Protein AF-A0A3C1FBE3-F1 (afdb_monomer_lite)

pLDDT: mean 75.9, std 13.28, range [40.78, 94.19]

Radius of gyration: 15.49 Å; chains: 1; bounding box: 36×25×43 Å

Sequence (100 aa):
LWLLALGDATAPREHACHVRTRLSRLVGDSESELAALLDLDTLRADSDRRTALASFLDTHLVPVLDASVSIDVLRTTVGRRLIEASLVSGPARAFLGSST

Secondary structure (DSSP, 8-state):
----STTS-SS--GGG-SEEE-HHHHHGGGHHHHHHHH-TTS---HHHHHHHHHHHHHHHTHHHHHHHS-HHHHTSHHHHHHHHTEEE-HHHHHHHT---

Foldseek 3Di:
DAPDDPDDDPDDDPVPGQKAADPCLQLDVCNVVVVVLPDPPDPDDPVVSVVSVVVSCVVGPVLQVVCPPDLVSLQDPSNVSRRVRIDGDDVVCVSNVDDD

Structure (mmCIF, N/CA/C/O backbone):
data_AF-A0A3C1FBE3-F1
#
_entry.id   AF-A0A3C1FBE3-F1
#
loop_
_atom_site.group_PDB
_atom_site.id
_atom_site.type_symbol
_atom_site.label_atom_id
_atom_site.label_alt_id
_atom_site.label_comp_id
_atom_site.label_asym_id
_atom_site.label_entity_id
_atom_site.label_seq_id
_atom_site.pdbx_PDB_ins_code
_atom_site.Cartn_x
_atom_site.Cartn_y
_atom_site.Cartn_z
_atom_site.occupancy
_atom_site.B_iso_or_equiv
_atom_site.auth_seq_id
_atom_site.auth_comp_id
_atom_site.auth_asym_id
_atom_site.auth_atom_id
_atom_site.pdbx_PDB_model_num
ATOM 1 N N . LEU A 1 1 ? -0.158 -4.651 6.128 1.00 41.94 1 LEU A N 1
ATOM 2 C CA . LEU A 1 1 ? -0.202 -3.572 7.130 1.00 41.94 1 LEU A CA 1
ATOM 3 C C . LEU A 1 1 ? -0.377 -4.211 8.496 1.00 41.94 1 LEU A C 1
ATOM 5 O O . LEU A 1 1 ? -1.281 -5.020 8.618 1.00 41.94 1 LEU A O 1
ATOM 9 N N . TRP A 1 2 ? 0.476 -3.952 9.479 1.00 40.94 2 TRP A N 1
ATOM 10 C CA . TRP A 1 2 ? 0.464 -4.707 10.734 1.00 40.94 2 TRP A CA 1
ATOM 11 C C . TRP A 1 2 ? 0.013 -3.818 11.891 1.00 40.94 2 TRP A C 1
ATOM 13 O O . TRP A 1 2 ? 0.727 -2.900 12.265 1.00 40.94 2 TRP A O 1
ATOM 23 N N . LEU A 1 3 ? -1.143 -4.114 12.485 1.00 42.94 3 LEU A N 1
ATOM 24 C CA . LEU A 1 3 ? -1.472 -3.649 13.833 1.00 42.94 3 LEU A CA 1
ATOM 25 C C . LEU A 1 3 ? -1.047 -4.754 14.802 1.00 42.94 3 LEU A C 1
ATOM 27 O O . LEU A 1 3 ? -1.852 -5.600 15.189 1.00 42.94 3 LEU A O 1
ATOM 31 N N . LEU A 1 4 ? 0.249 -4.826 15.090 1.00 42.09 4 LEU A N 1
ATOM 32 C CA . LEU A 1 4 ? 0.752 -5.632 16.201 1.00 42.09 4 LEU A CA 1
ATOM 33 C C . LEU A 1 4 ? 0.585 -4.824 17.488 1.00 42.09 4 LEU A C 1
ATOM 35 O O . LEU A 1 4 ? 0.676 -3.595 17.468 1.00 42.09 4 LEU A O 1
ATOM 39 N N . ALA A 1 5 ? 0.406 -5.513 18.615 1.00 42.00 5 ALA A N 1
ATOM 40 C CA . ALA A 1 5 ? 0.811 -4.934 19.886 1.00 42.00 5 ALA A CA 1
ATOM 41 C C . ALA A 1 5 ? 2.287 -4.522 19.747 1.00 42.00 5 ALA A C 1
ATOM 43 O O . ALA A 1 5 ? 3.101 -5.310 19.266 1.00 42.00 5 ALA A O 1
ATOM 44 N N . LEU A 1 6 ? 2.584 -3.259 20.056 1.00 40.78 6 LEU A N 1
ATOM 45 C CA . LEU A 1 6 ? 3.908 -2.647 19.950 1.00 40.78 6 LEU A CA 1
ATOM 46 C C . LEU A 1 6 ? 5.046 -3.626 20.312 1.00 40.78 6 LEU A C 1
ATOM 48 O O . LEU A 1 6 ? 5.154 -4.023 21.465 1.00 40.78 6 LEU A O 1
ATOM 52 N N . GLY A 1 7 ? 5.929 -3.936 19.353 1.00 45.75 7 GLY A N 1
ATOM 53 C CA . GLY A 1 7 ? 7.342 -4.217 19.652 1.00 45.75 7 GLY A CA 1
ATOM 54 C C . GLY A 1 7 ? 7.918 -5.611 19.377 1.00 45.75 7 GLY A C 1
ATOM 55 O O . GLY A 1 7 ? 9.118 -5.687 19.137 1.00 45.75 7 GLY A O 1
ATOM 56 N N . ASP A 1 8 ? 7.142 -6.697 19.346 1.00 52.53 8 ASP A N 1
ATOM 57 C CA . ASP A 1 8 ? 7.771 -8.029 19.503 1.00 52.53 8 ASP A CA 1
ATOM 58 C C . ASP A 1 8 ? 8.261 -8.717 18.213 1.00 52.53 8 ASP A C 1
ATOM 60 O O . ASP A 1 8 ? 9.035 -9.673 18.281 1.00 52.53 8 ASP A O 1
ATOM 64 N N . ALA A 1 9 ? 7.862 -8.260 17.020 1.00 58.06 9 ALA A N 1
ATOM 65 C CA . ALA A 1 9 ? 8.295 -8.892 15.770 1.00 58.06 9 ALA A CA 1
ATOM 66 C C . ALA A 1 9 ? 8.428 -7.897 14.609 1.00 58.06 9 ALA A C 1
ATOM 68 O O . ALA A 1 9 ? 7.451 -7.295 14.169 1.00 58.06 9 ALA A O 1
ATOM 69 N N . THR A 1 10 ? 9.642 -7.776 14.067 1.00 58.09 10 THR A N 1
ATOM 70 C CA . THR A 1 10 ? 9.963 -6.926 12.905 1.00 58.09 10 THR A CA 1
ATOM 71 C C . THR A 1 10 ? 9.480 -7.517 11.577 1.00 58.09 10 THR A C 1
ATOM 73 O O . THR A 1 10 ? 9.163 -6.777 10.651 1.00 58.09 10 THR A O 1
ATOM 76 N N . ALA A 1 11 ? 9.389 -8.847 11.486 1.00 62.69 11 ALA A N 1
ATOM 77 C CA . ALA A 1 11 ? 8.884 -9.582 10.326 1.00 62.69 11 ALA A CA 1
ATOM 78 C C . ALA A 1 11 ? 8.083 -10.812 10.792 1.00 62.69 11 ALA A C 1
ATOM 80 O O . ALA A 1 11 ? 8.598 -11.934 10.800 1.00 62.69 11 ALA A O 1
ATOM 81 N N . PRO A 1 12 ? 6.840 -10.628 11.261 1.00 63.97 12 PRO A N 1
ATOM 82 C CA . PRO A 1 12 ? 6.076 -11.731 11.820 1.00 63.97 12 PRO A CA 1
ATOM 83 C C . PRO A 1 12 ? 5.623 -12.697 10.717 1.00 63.97 12 PRO A C 1
ATOM 85 O O . PRO A 1 12 ? 5.521 -12.346 9.540 1.00 63.97 12 PRO A O 1
ATOM 88 N N . ARG A 1 13 ? 5.336 -13.947 11.092 1.00 69.62 13 ARG A N 1
ATOM 89 C CA . ARG A 1 13 ? 4.804 -14.949 10.154 1.00 69.62 13 ARG A CA 1
ATOM 90 C C . ARG A 1 13 ? 3.402 -14.544 9.693 1.00 69.62 13 ARG A C 1
ATOM 92 O O . ARG A 1 13 ? 2.624 -14.039 10.494 1.00 69.62 13 ARG A O 1
ATOM 99 N N . GLU A 1 14 ? 3.035 -14.834 8.443 1.00 65.62 14 GLU A N 1
ATOM 100 C CA . GLU A 1 14 ? 1.759 -14.364 7.868 1.00 65.62 14 GLU A CA 1
ATOM 101 C C . GLU A 1 14 ? 0.502 -14.758 8.664 1.00 65.62 14 GLU A C 1
ATOM 103 O O . GLU A 1 14 ? -0.469 -14.007 8.710 1.00 65.62 14 GLU A O 1
ATOM 108 N N . HIS A 1 15 ? 0.494 -15.931 9.305 1.00 70.50 15 HIS A N 1
ATOM 109 C CA . HIS A 1 15 ? -0.639 -16.382 10.125 1.00 70.50 15 HIS A CA 1
ATOM 110 C C . HIS A 1 15 ? -0.792 -15.598 11.437 1.00 70.50 15 HIS A C 1
ATOM 112 O O . HIS A 1 15 ? -1.836 -15.682 12.074 1.00 70.50 15 HIS A O 1
ATOM 118 N N . ALA A 1 16 ? 0.233 -14.842 11.833 1.00 68.12 16 ALA A N 1
ATOM 119 C CA . ALA A 1 16 ? 0.194 -13.926 12.963 1.00 68.12 16 ALA A CA 1
ATOM 120 C C . ALA A 1 16 ? -0.256 -12.507 12.551 1.00 68.12 16 ALA A C 1
ATOM 122 O O . ALA A 1 16 ? -0.403 -11.642 13.411 1.00 68.1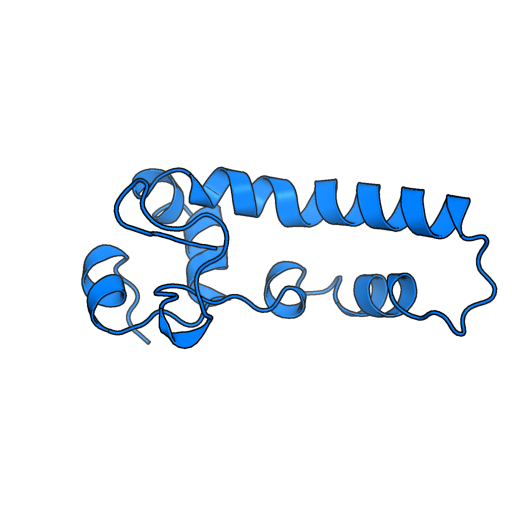2 16 ALA A O 1
ATOM 123 N N . CYS A 1 17 ? -0.488 -12.236 11.255 1.00 69.00 17 CYS A N 1
ATOM 124 C CA . CYS A 1 17 ? -1.038 -10.956 10.802 1.00 69.00 17 CYS A CA 1
ATOM 125 C C . CYS A 1 17 ? -2.513 -10.814 11.190 1.00 69.00 17 CYS A C 1
ATOM 127 O O . CYS A 1 17 ? -3.344 -11.641 10.809 1.00 69.00 17 CYS A O 1
ATOM 129 N N . HIS A 1 18 ? -2.878 -9.682 11.793 1.00 70.75 18 HIS A N 1
ATOM 130 C CA . HIS A 1 18 ? -4.287 -9.312 11.955 1.00 70.75 18 HIS A CA 1
ATOM 131 C C . HIS A 1 18 ? -4.895 -8.627 10.730 1.00 70.75 18 HIS A C 1
ATOM 133 O O . HIS A 1 18 ? -6.099 -8.736 10.505 1.00 70.75 18 HIS A O 1
ATOM 139 N N . VAL A 1 19 ? -4.069 -7.951 9.931 1.00 70.12 19 VAL A N 1
ATOM 140 C CA . VAL A 1 19 ? -4.483 -7.248 8.716 1.00 70.12 19 VAL A CA 1
ATOM 141 C C . VAL A 1 19 ? -3.541 -7.654 7.583 1.00 70.12 19 VAL A C 1
ATOM 143 O O . VAL A 1 19 ? -2.320 -7.528 7.685 1.00 70.12 19 VAL A O 1
ATOM 146 N N . ARG A 1 20 ? -4.098 -8.187 6.496 1.00 74.31 20 ARG A N 1
ATOM 147 C CA . ARG A 1 20 ? -3.347 -8.616 5.307 1.00 74.31 20 ARG A CA 1
ATOM 148 C C . ARG A 1 20 ? -3.911 -7.922 4.088 1.00 74.31 20 ARG A C 1
ATOM 150 O O . ARG A 1 20 ? -5.108 -7.987 3.857 1.00 74.31 20 ARG A O 1
ATOM 157 N N . THR A 1 21 ? -3.060 -7.323 3.273 1.00 73.25 21 THR A N 1
ATOM 158 C CA . THR A 1 21 ? -3.506 -6.543 2.118 1.00 73.25 21 THR A CA 1
ATOM 159 C C . THR A 1 21 ? -2.716 -6.973 0.903 1.00 73.25 21 THR A C 1
ATOM 161 O O . THR A 1 21 ? -1.490 -7.065 0.970 1.00 73.25 21 THR A O 1
ATOM 164 N N . ARG A 1 22 ? -3.402 -7.250 -0.205 1.00 77.69 22 ARG A N 1
ATOM 165 C CA . ARG A 1 22 ? -2.725 -7.447 -1.488 1.00 77.69 22 ARG A CA 1
ATOM 166 C C . ARG A 1 22 ? -2.441 -6.087 -2.100 1.00 77.69 22 ARG A C 1
ATOM 168 O O . ARG A 1 22 ? -3.346 -5.262 -2.171 1.00 77.69 22 ARG A O 1
ATOM 175 N N . LEU A 1 23 ? -1.213 -5.886 -2.571 1.00 75.19 23 LEU A N 1
ATOM 176 C CA . LEU A 1 23 ? -0.810 -4.624 -3.186 1.00 75.19 23 LEU A CA 1
ATOM 177 C C . LEU A 1 23 ? -1.695 -4.262 -4.387 1.00 75.19 23 LEU A C 1
ATOM 179 O O . LEU A 1 23 ? -2.117 -3.119 -4.493 1.00 75.19 23 LEU A O 1
ATOM 183 N N . SER A 1 24 ? -2.077 -5.245 -5.208 1.00 77.38 24 SER A N 1
ATOM 184 C CA . SER A 1 24 ? -3.006 -5.030 -6.325 1.00 77.38 24 SER A CA 1
ATOM 185 C C . SER A 1 24 ? -4.346 -4.420 -5.898 1.00 77.38 24 SER A C 1
ATOM 187 O O . SER A 1 24 ? -4.899 -3.582 -6.598 1.00 77.38 24 SER A O 1
ATOM 189 N N . ARG A 1 25 ? -4.842 -4.755 -4.700 1.00 80.69 25 ARG A N 1
ATOM 190 C CA . ARG A 1 25 ? -6.081 -4.171 -4.165 1.00 80.69 25 ARG A CA 1
ATOM 191 C C . ARG A 1 25 ? -5.919 -2.755 -3.624 1.00 80.69 25 ARG A C 1
ATOM 193 O O . ARG A 1 25 ? -6.919 -2.068 -3.464 1.00 80.69 25 ARG A O 1
ATOM 200 N N . LEU A 1 26 ? -4.693 -2.330 -3.326 1.00 79.50 26 LEU A N 1
ATOM 201 C CA . LEU A 1 26 ? -4.403 -0.971 -2.865 1.00 79.50 26 LEU A CA 1
ATOM 202 C C . LEU A 1 26 ? -4.243 0.010 -4.018 1.00 79.50 26 LEU A C 1
ATOM 204 O O . LEU A 1 26 ? -4.601 1.175 -3.882 1.00 79.50 26 LEU A O 1
ATOM 208 N N . VAL A 1 27 ? -3.707 -0.466 -5.139 1.00 83.38 27 VAL A N 1
ATOM 209 C CA . VAL A 1 27 ? -3.413 0.369 -6.309 1.00 83.38 27 VAL A CA 1
ATOM 210 C C . VAL A 1 27 ? -4.623 0.523 -7.237 1.00 83.38 27 VAL A C 1
ATOM 212 O O . VAL A 1 27 ? -4.630 1.420 -8.072 1.00 83.38 27 VAL A O 1
ATOM 215 N N . GLY A 1 28 ? -5.663 -0.304 -7.065 1.00 83.56 28 GLY A N 1
ATOM 216 C CA . GLY A 1 28 ? -6.926 -0.193 -7.797 1.00 83.56 28 GLY A CA 1
ATOM 21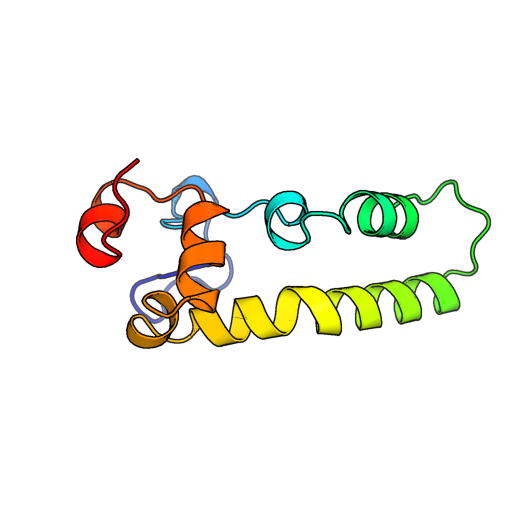7 C C . GLY A 1 28 ? -6.718 -0.274 -9.308 1.00 83.56 28 GLY A C 1
ATOM 218 O O . GLY A 1 28 ? -6.114 -1.223 -9.803 1.00 83.56 28 GLY A O 1
ATOM 219 N N . ASP A 1 29 ? -7.175 0.750 -10.029 1.00 86.25 29 ASP A N 1
ATOM 220 C CA . ASP A 1 29 ? -7.081 0.833 -11.494 1.00 86.25 29 ASP A CA 1
ATOM 221 C C . ASP A 1 29 ? -5.629 0.809 -12.016 1.00 86.25 29 ASP A C 1
ATOM 223 O O . ASP A 1 29 ? -5.379 0.449 -13.169 1.00 86.25 29 ASP A O 1
ATOM 227 N N . SER A 1 30 ? -4.652 1.110 -11.155 1.00 88.56 30 SER A N 1
ATOM 228 C CA . SER A 1 30 ? -3.220 1.058 -11.466 1.00 88.56 30 SER A CA 1
ATOM 229 C C . SER A 1 30 ? -2.607 -0.352 -11.365 1.00 88.56 30 SER A C 1
ATOM 231 O O . SER A 1 30 ? -1.389 -0.504 -11.460 1.00 88.56 30 SER A O 1
ATOM 233 N N . GLU A 1 31 ? -3.404 -1.414 -11.186 1.00 88.31 31 GLU A N 1
ATOM 234 C CA . GLU A 1 31 ? -2.901 -2.801 -11.138 1.00 88.31 31 GLU A CA 1
ATOM 235 C C . GLU A 1 31 ? -2.158 -3.201 -12.424 1.00 88.31 31 GLU A C 1
ATOM 237 O O . GLU A 1 31 ? -1.123 -3.864 -12.359 1.00 88.31 31 GLU A O 1
ATOM 242 N N . SER A 1 32 ? -2.651 -2.768 -13.586 1.00 89.06 32 SER A N 1
ATOM 243 C CA . SER A 1 32 ? -2.019 -3.063 -14.881 1.00 89.06 32 SER A CA 1
ATOM 244 C C . SER A 1 32 ? -0.636 -2.415 -15.023 1.00 89.06 32 SER A C 1
ATOM 246 O O . SER A 1 32 ? 0.301 -3.046 -15.513 1.00 89.06 32 SER A O 1
ATOM 248 N N . GLU A 1 33 ? -0.484 -1.184 -14.533 1.00 90.19 33 GLU A N 1
ATOM 249 C CA . GLU A 1 33 ? 0.792 -0.473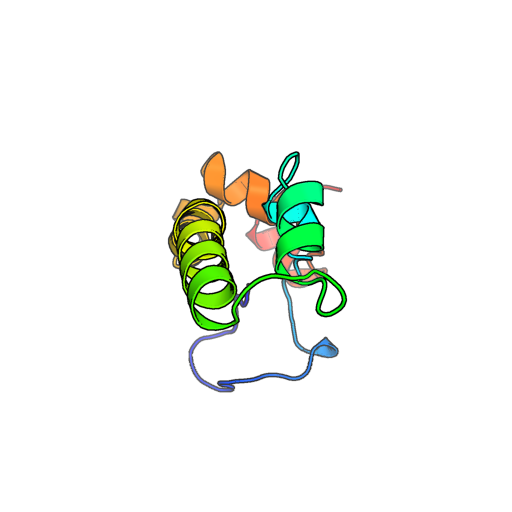 -14.489 1.00 90.19 33 GLU A CA 1
ATOM 250 C C . GLU A 1 33 ? 1.775 -1.159 -13.533 1.00 90.19 33 GLU A C 1
ATOM 252 O O . GLU A 1 33 ? 2.932 -1.387 -13.894 1.00 90.19 33 GLU A O 1
ATOM 257 N N . LEU A 1 34 ? 1.306 -1.571 -12.350 1.00 89.94 34 LEU A N 1
ATOM 258 C CA . LEU A 1 34 ? 2.109 -2.350 -11.408 1.00 89.94 34 LEU A CA 1
ATOM 259 C C . LEU A 1 34 ? 2.585 -3.668 -12.031 1.00 89.94 34 LEU A C 1
ATOM 261 O O . LEU A 1 34 ? 3.756 -4.018 -11.894 1.00 89.94 34 LEU A O 1
ATOM 265 N N . ALA A 1 35 ? 1.705 -4.390 -12.728 1.00 89.06 35 ALA A N 1
ATOM 266 C CA . ALA A 1 35 ? 2.062 -5.637 -13.398 1.00 89.06 35 ALA A CA 1
ATOM 267 C C . ALA A 1 35 ? 3.160 -5.412 -14.450 1.00 89.06 35 ALA A C 1
ATOM 269 O O . ALA A 1 35 ? 4.149 -6.139 -14.458 1.00 89.06 35 ALA A O 1
ATOM 270 N N . ALA A 1 36 ? 3.046 -4.359 -15.264 1.00 89.19 36 ALA A N 1
ATOM 271 C CA . ALA A 1 36 ? 4.060 -4.004 -16.256 1.00 89.19 36 ALA A CA 1
ATOM 272 C C . ALA A 1 36 ? 5.406 -3.589 -15.629 1.00 89.19 36 ALA A C 1
ATOM 274 O O . ALA A 1 36 ? 6.463 -3.841 -16.203 1.00 89.19 36 ALA A O 1
ATOM 275 N N . LEU A 1 37 ? 5.393 -2.957 -14.450 1.00 88.69 37 LEU A N 1
ATOM 276 C CA . LEU A 1 37 ? 6.616 -2.597 -13.720 1.00 88.69 37 LEU A CA 1
ATOM 277 C C . LEU A 1 37 ? 7.342 -3.814 -13.136 1.00 88.69 37 LEU A C 1
ATOM 279 O O . LEU A 1 37 ? 8.569 -3.793 -13.024 1.00 88.69 37 LEU A O 1
ATOM 283 N N . LEU A 1 38 ? 6.589 -4.846 -12.756 1.00 88.12 38 LEU A N 1
ATOM 284 C CA . LEU A 1 38 ? 7.110 -6.084 -12.176 1.00 88.12 38 LEU A CA 1
ATOM 285 C C . LEU A 1 38 ? 7.441 -7.151 -13.226 1.00 88.12 38 LEU A C 1
ATOM 287 O O . LEU A 1 38 ? 8.096 -8.138 -12.893 1.00 88.12 38 LEU A O 1
ATOM 291 N N . ASP A 1 39 ? 7.016 -6.956 -14.473 1.00 88.38 39 ASP A N 1
ATOM 292 C CA . ASP A 1 39 ? 7.333 -7.848 -15.580 1.00 88.38 39 ASP A CA 1
ATOM 293 C C . ASP A 1 39 ? 8.812 -7.712 -15.984 1.00 88.38 39 ASP A C 1
ATOM 295 O O . ASP A 1 39 ? 9.257 -6.689 -16.522 1.00 88.38 39 ASP A O 1
ATOM 299 N N . LEU A 1 40 ? 9.581 -8.765 -15.702 1.00 84.62 40 LEU A N 1
ATOM 300 C CA . LEU A 1 40 ? 11.009 -8.847 -16.004 1.00 84.62 40 LEU A CA 1
ATOM 301 C C . LEU A 1 40 ? 11.286 -9.143 -17.481 1.00 84.62 40 LEU A C 1
ATOM 303 O O . LEU A 1 40 ? 12.392 -8.861 -17.943 1.00 84.62 40 LEU A O 1
ATOM 307 N N . ASP A 1 41 ? 10.294 -9.636 -18.223 1.00 85.38 41 ASP A N 1
ATOM 308 C CA . ASP A 1 41 ? 10.424 -9.975 -19.642 1.00 85.38 41 ASP A CA 1
ATOM 309 C C . ASP A 1 41 ? 10.264 -8.739 -20.547 1.00 85.38 41 ASP A C 1
ATOM 311 O O . ASP A 1 41 ? 10.516 -8.783 -21.754 1.00 85.38 41 ASP A O 1
ATOM 315 N N . THR A 1 42 ? 9.904 -7.591 -19.967 1.00 80.25 42 THR A N 1
ATOM 316 C CA . THR A 1 42 ? 9.862 -6.315 -20.683 1.00 80.25 42 THR A CA 1
ATOM 317 C C . THR A 1 42 ? 11.265 -5.771 -20.962 1.00 80.25 42 THR A C 1
ATOM 319 O O . THR A 1 42 ? 12.129 -5.702 -20.082 1.00 80.25 42 THR A O 1
ATOM 322 N N . LEU A 1 43 ? 11.478 -5.296 -22.195 1.00 77.38 43 LEU A N 1
ATOM 323 C CA . LEU A 1 43 ? 12.665 -4.539 -22.612 1.00 77.38 43 LEU A CA 1
ATOM 324 C C . LEU A 1 43 ? 12.662 -3.147 -21.957 1.00 77.38 43 LEU A C 1
ATOM 326 O O . LEU A 1 43 ? 12.362 -2.136 -22.590 1.00 77.38 43 LEU A O 1
ATOM 330 N N . ARG A 1 44 ? 12.978 -3.088 -20.665 1.00 82.56 44 ARG A N 1
ATOM 331 C CA . ARG A 1 44 ? 13.180 -1.849 -19.911 1.00 82.56 44 ARG A CA 1
ATOM 332 C C . ARG A 1 44 ? 14.516 -1.925 -19.187 1.00 82.56 44 ARG A C 1
ATOM 334 O O . ARG A 1 44 ? 14.836 -2.949 -18.591 1.00 82.56 44 ARG A O 1
ATOM 341 N N . ALA A 1 45 ? 15.288 -0.841 -19.229 1.00 88.00 45 ALA A N 1
ATOM 342 C CA . ALA A 1 45 ? 16.511 -0.744 -18.446 1.00 88.00 45 ALA A CA 1
ATOM 343 C C . ALA A 1 45 ? 16.188 -0.827 -16.945 1.00 88.00 45 ALA A C 1
ATOM 345 O O . ALA A 1 45 ? 15.235 -0.209 -16.465 1.00 88.00 45 ALA A O 1
ATOM 346 N N . ASP A 1 46 ? 17.001 -1.564 -16.190 1.00 85.88 46 ASP A N 1
ATOM 347 C CA . ASP A 1 46 ? 16.781 -1.786 -14.756 1.00 85.88 46 ASP A CA 1
ATOM 348 C C . ASP A 1 46 ? 16.774 -0.493 -13.932 1.00 85.88 46 ASP A C 1
ATOM 350 O O . ASP A 1 46 ? 16.018 -0.377 -12.965 1.00 85.88 46 ASP A O 1
ATOM 354 N N . SER A 1 47 ? 17.581 0.500 -14.318 1.00 87.88 47 SER A N 1
ATOM 355 C CA . SER A 1 47 ? 17.580 1.829 -13.697 1.00 87.88 47 SER A CA 1
ATOM 356 C C . SER A 1 47 ? 16.227 2.519 -13.843 1.00 87.88 47 SER A C 1
ATOM 358 O O . SER A 1 47 ? 15.690 3.050 -12.872 1.00 87.88 47 SER A O 1
ATOM 360 N N . ASP A 1 48 ? 15.649 2.460 -15.040 1.00 90.81 48 ASP A N 1
ATOM 361 C CA . ASP A 1 48 ? 14.393 3.131 -15.365 1.00 90.81 48 ASP A CA 1
ATOM 362 C C . ASP A 1 48 ? 13.223 2.410 -14.699 1.00 90.81 48 ASP A C 1
ATOM 364 O O . ASP A 1 48 ? 12.330 3.051 -14.144 1.00 90.81 48 ASP A O 1
ATOM 368 N N . ARG A 1 49 ? 13.264 1.069 -14.675 1.00 89.94 49 ARG A N 1
ATOM 369 C CA . ARG A 1 49 ? 12.306 0.235 -13.937 1.00 89.94 49 ARG A CA 1
ATOM 370 C C . ARG A 1 49 ? 12.332 0.558 -12.449 1.00 89.94 49 ARG A C 1
ATOM 372 O O . ARG A 1 49 ? 11.272 0.747 -11.861 1.00 89.94 49 ARG A O 1
ATOM 379 N N . ARG A 1 50 ? 13.519 0.663 -11.844 1.00 89.19 50 ARG A N 1
ATOM 380 C CA . ARG A 1 50 ? 13.664 1.003 -10.422 1.00 89.19 50 ARG A CA 1
ATOM 381 C C . ARG A 1 50 ? 13.070 2.372 -10.110 1.00 89.19 50 ARG A C 1
ATOM 383 O O . ARG A 1 50 ? 12.310 2.483 -9.155 1.00 89.19 50 ARG A O 1
ATOM 390 N N . THR A 1 51 ? 13.400 3.388 -10.903 1.00 94.19 51 THR A N 1
ATOM 391 C CA . THR A 1 51 ? 12.884 4.752 -10.713 1.00 94.19 51 THR A CA 1
ATOM 392 C C . THR A 1 51 ? 11.366 4.800 -10.863 1.00 94.19 51 THR A C 1
ATOM 394 O O . THR A 1 51 ? 10.683 5.367 -10.014 1.00 94.19 51 THR A O 1
ATOM 397 N N . ALA A 1 52 ? 10.827 4.159 -11.903 1.00 92.12 52 ALA A N 1
ATOM 398 C CA . ALA A 1 52 ? 9.388 4.113 -12.139 1.00 92.12 52 ALA A CA 1
ATOM 399 C C . ALA A 1 52 ? 8.652 3.351 -11.027 1.00 92.12 52 ALA A C 1
ATOM 401 O O . ALA A 1 52 ? 7.633 3.827 -10.535 1.00 92.12 52 ALA A O 1
ATOM 402 N N . LEU A 1 53 ? 9.197 2.218 -10.570 1.00 90.69 53 LEU A N 1
ATOM 403 C CA . LEU A 1 53 ? 8.625 1.465 -9.457 1.00 90.69 53 LEU A CA 1
ATOM 404 C C . LEU A 1 53 ? 8.675 2.269 -8.155 1.00 90.69 53 LEU A C 1
ATOM 406 O O . LEU A 1 53 ? 7.672 2.327 -7.460 1.00 90.69 53 LEU A O 1
ATOM 410 N N . ALA A 1 54 ? 9.790 2.930 -7.835 1.00 91.00 54 ALA A N 1
ATOM 411 C CA . ALA A 1 54 ? 9.876 3.782 -6.648 1.00 91.00 54 ALA A CA 1
ATOM 412 C C . ALA A 1 54 ? 8.815 4.894 -6.678 1.00 91.00 54 ALA A C 1
ATOM 414 O O . ALA A 1 54 ? 8.034 5.014 -5.739 1.00 91.00 54 ALA A O 1
ATOM 415 N N . SER A 1 55 ? 8.703 5.618 -7.796 1.00 93.94 55 SER A N 1
ATOM 416 C CA . SER A 1 55 ? 7.689 6.666 -7.975 1.00 93.94 55 SER A CA 1
ATOM 417 C C . SER A 1 55 ? 6.257 6.130 -7.865 1.00 93.94 55 SER A C 1
ATOM 419 O O . SER A 1 55 ? 5.377 6.802 -7.322 1.00 93.94 55 SER A O 1
ATOM 421 N N . PHE A 1 56 ? 6.010 4.924 -8.377 1.00 92.06 56 PHE A N 1
ATOM 422 C CA . PHE A 1 56 ? 4.721 4.250 -8.268 1.00 92.06 56 PHE A CA 1
ATOM 423 C C . PHE A 1 56 ? 4.383 3.914 -6.807 1.00 92.06 56 PHE A C 1
ATOM 425 O O . PHE A 1 56 ? 3.284 4.206 -6.333 1.00 92.06 56 PHE A O 1
ATOM 432 N N . LEU A 1 57 ? 5.334 3.340 -6.063 1.00 87.50 57 LEU A N 1
ATOM 433 C CA . LEU A 1 57 ? 5.149 3.028 -4.643 1.00 87.50 57 LEU A CA 1
ATOM 434 C C . LEU A 1 57 ? 4.970 4.312 -3.813 1.00 87.50 57 LEU A C 1
ATOM 436 O O . LEU A 1 57 ? 4.106 4.351 -2.941 1.00 87.50 57 LEU A O 1
ATOM 440 N N . ASP A 1 58 ? 5.698 5.384 -4.114 1.00 89.81 58 ASP A N 1
ATOM 441 C CA . ASP A 1 58 ? 5.518 6.673 -3.436 1.00 89.81 58 ASP A CA 1
ATOM 442 C C . ASP A 1 58 ? 4.111 7.239 -3.662 1.00 89.81 58 ASP A C 1
ATOM 444 O O . ASP A 1 58 ? 3.454 7.695 -2.729 1.00 89.81 58 ASP A O 1
ATOM 448 N N . THR A 1 59 ? 3.601 7.141 -4.889 1.00 90.00 59 THR A N 1
ATOM 449 C CA . THR A 1 59 ? 2.275 7.664 -5.244 1.00 90.00 59 THR A CA 1
ATOM 450 C C .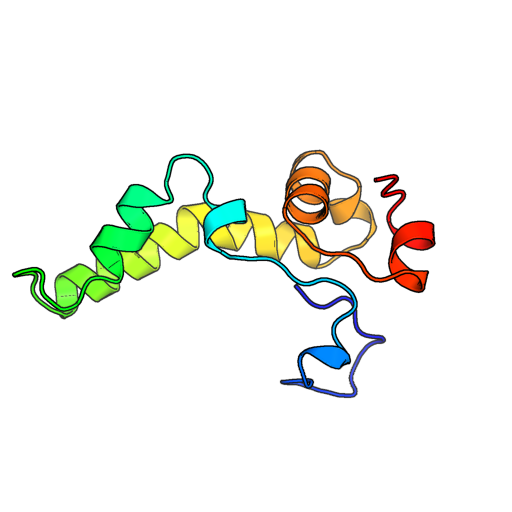 THR A 1 59 ? 1.144 6.868 -4.590 1.00 90.00 59 THR A C 1
ATOM 452 O O . THR A 1 59 ? 0.180 7.449 -4.087 1.00 90.00 59 THR A O 1
ATOM 455 N N . HIS A 1 60 ? 1.238 5.535 -4.592 1.00 84.81 60 HIS A N 1
ATOM 456 C CA . HIS A 1 60 ? 0.112 4.669 -4.228 1.00 84.81 60 HIS A CA 1
ATOM 457 C C . HIS A 1 60 ? 0.218 4.039 -2.835 1.00 84.81 60 HIS A C 1
ATOM 459 O O . HIS A 1 60 ? -0.805 3.732 -2.223 1.00 84.81 60 HIS A O 1
ATOM 465 N N . LEU A 1 61 ? 1.429 3.822 -2.321 1.00 82.00 61 LEU A N 1
ATOM 466 C CA . LEU A 1 61 ? 1.664 3.088 -1.075 1.00 82.00 61 LEU A CA 1
ATOM 467 C C . LEU A 1 61 ? 1.945 4.007 0.112 1.00 82.00 61 LEU A C 1
ATOM 469 O O . LEU A 1 61 ? 1.459 3.710 1.201 1.00 82.00 61 LEU A O 1
ATOM 473 N N . VAL A 1 62 ? 2.665 5.118 -0.068 1.00 83.38 62 VAL A N 1
ATOM 474 C CA . VAL A 1 62 ? 2.955 6.053 1.039 1.00 83.38 62 VAL A CA 1
ATOM 475 C C . VAL A 1 62 ? 1.676 6.563 1.714 1.00 83.38 62 VAL A C 1
ATOM 477 O O . VAL A 1 62 ? 1.577 6.403 2.929 1.00 83.38 62 VAL A O 1
ATOM 480 N N . PRO A 1 63 ? 0.631 7.027 0.995 1.00 81.94 63 PRO A N 1
ATOM 481 C CA . PRO A 1 63 ? -0.600 7.488 1.647 1.00 81.94 63 PRO A CA 1
ATOM 482 C C . PRO A 1 63 ? -1.298 6.393 2.466 1.00 81.94 63 PRO A C 1
ATOM 484 O O . PRO A 1 63 ? -1.937 6.656 3.484 1.00 81.94 63 PRO A O 1
ATOM 487 N N . VAL A 1 64 ? -1.182 5.144 2.014 1.00 78.81 64 VAL A N 1
ATOM 488 C CA . VAL A 1 64 ? -1.757 3.973 2.678 1.00 78.81 64 VAL A CA 1
ATOM 489 C C . VAL A 1 64 ? -0.965 3.618 3.937 1.00 78.81 64 VAL A C 1
ATOM 491 O O . VAL A 1 64 ? -1.554 3.287 4.968 1.00 78.81 64 VAL A O 1
ATOM 494 N N . LEU A 1 65 ? 0.364 3.688 3.865 1.00 78.38 65 LEU A N 1
ATOM 495 C CA . LEU A 1 65 ? 1.246 3.478 5.007 1.00 78.38 65 LEU A CA 1
ATOM 496 C C . LEU A 1 65 ? 1.073 4.595 6.040 1.00 78.38 65 LEU A C 1
ATOM 498 O O . LEU A 1 65 ? 0.933 4.292 7.220 1.00 78.38 65 LEU A O 1
ATOM 502 N N . ASP A 1 66 ? 0.944 5.851 5.629 1.00 80.88 66 ASP A N 1
ATOM 503 C CA . ASP A 1 66 ? 0.643 6.959 6.540 1.00 80.88 66 ASP A CA 1
ATOM 504 C C . ASP A 1 66 ? -0.712 6.765 7.223 1.00 80.88 66 ASP A C 1
ATOM 506 O O . ASP A 1 66 ? -0.849 6.969 8.430 1.00 80.88 66 ASP A O 1
ATOM 510 N N . ALA A 1 67 ? -1.713 6.264 6.493 1.00 74.75 67 ALA A N 1
ATOM 511 C CA . ALA A 1 67 ? -3.015 5.969 7.077 1.00 74.75 67 ALA A CA 1
ATOM 512 C C . ALA A 1 67 ? -2.995 4.823 8.103 1.00 74.75 67 ALA A C 1
ATOM 514 O O . ALA A 1 67 ? -3.927 4.680 8.895 1.00 74.75 67 ALA A O 1
ATOM 515 N N . SER A 1 68 ? -1.939 4.010 8.098 1.00 74.56 68 SER A N 1
ATOM 516 C CA . SER A 1 68 ? -1.802 2.833 8.953 1.00 74.56 68 SER A CA 1
ATOM 517 C C . SER A 1 68 ? -1.200 3.066 10.319 1.00 74.56 68 SER A C 1
ATOM 519 O O . SER A 1 68 ? -1.322 2.206 11.191 1.00 74.56 68 SER A O 1
ATOM 521 N N . VAL A 1 69 ? -0.525 4.200 10.495 1.00 78.00 69 VAL A N 1
ATOM 522 C CA . VAL A 1 69 ? 0.274 4.466 11.695 1.00 78.00 69 VAL A CA 1
ATOM 523 C C . VAL A 1 69 ? -0.585 4.757 12.925 1.00 78.00 69 VAL A C 1
ATOM 525 O O . VAL A 1 69 ? -0.073 4.785 14.040 1.00 78.00 69 VAL A O 1
ATOM 528 N N . SER A 1 70 ? -1.893 4.960 12.745 1.00 76.88 70 SER A N 1
ATOM 529 C CA . SER A 1 70 ? -2.830 5.226 13.831 1.00 76.88 70 SER A CA 1
ATOM 530 C C . SER A 1 70 ? -4.216 4.653 13.550 1.00 76.88 70 SER A C 1
ATOM 532 O O . SER A 1 70 ? -4.743 4.744 12.442 1.00 76.88 70 SER A O 1
ATOM 534 N N . ILE A 1 71 ? -4.845 4.126 14.603 1.00 75.75 71 ILE A N 1
ATOM 535 C CA . ILE A 1 71 ? -6.237 3.656 14.583 1.00 75.75 71 ILE A CA 1
ATOM 536 C C . ILE A 1 71 ? -7.200 4.787 14.204 1.00 75.75 71 ILE A C 1
ATOM 538 O O . ILE A 1 71 ? -8.172 4.547 13.487 1.00 75.75 71 ILE A O 1
ATOM 542 N N . ASP A 1 72 ? -6.933 6.019 14.638 1.00 77.88 72 ASP A N 1
ATOM 543 C CA . ASP A 1 72 ? -7.792 7.157 14.303 1.00 77.88 72 ASP A CA 1
ATOM 544 C C . ASP A 1 72 ? -7.712 7.496 12.815 1.00 77.88 72 ASP A C 1
ATOM 546 O O . ASP A 1 72 ? -8.726 7.812 12.192 1.00 77.88 72 ASP A O 1
ATOM 550 N N . VAL A 1 73 ? -6.534 7.334 12.208 1.00 77.62 73 VAL A N 1
ATOM 551 C CA . VAL A 1 73 ? -6.365 7.545 10.768 1.00 77.62 73 VAL A CA 1
ATOM 552 C C . VAL A 1 73 ? -6.988 6.396 9.969 1.00 77.62 73 VAL A C 1
ATOM 554 O O . VAL A 1 73 ? -7.612 6.648 8.938 1.00 77.62 73 VAL A O 1
ATOM 557 N N . LEU A 1 74 ? -6.970 5.163 10.488 1.00 77.75 74 LEU A N 1
ATOM 558 C CA . LEU A 1 74 ? -7.687 4.026 9.891 1.00 77.75 74 LEU A CA 1
ATOM 559 C C . LEU A 1 74 ? -9.210 4.229 9.823 1.00 77.75 74 LEU A C 1
ATOM 561 O O . LEU A 1 74 ? -9.869 3.647 8.961 1.00 77.75 74 LEU A O 1
ATOM 565 N N . ARG A 1 75 ? -9.774 5.077 10.689 1.00 79.81 75 ARG A N 1
ATOM 566 C CA . ARG A 1 75 ? -11.203 5.438 10.676 1.00 79.81 75 ARG A CA 1
ATOM 567 C C . ARG A 1 75 ? -11.557 6.512 9.642 1.00 79.81 75 ARG A C 1
ATOM 569 O O . ARG A 1 75 ? -12.738 6.705 9.357 1.00 79.81 75 ARG A O 1
ATOM 576 N N . THR A 1 76 ? -10.571 7.198 9.064 1.00 82.50 76 THR A N 1
ATOM 577 C CA . THR A 1 76 ? -10.784 8.175 7.981 1.00 82.50 76 THR A CA 1
ATOM 578 C C . THR A 1 76 ? -11.112 7.485 6.655 1.00 82.50 76 THR A C 1
ATOM 580 O O . THR A 1 76 ? -10.921 6.282 6.505 1.00 82.50 76 THR A O 1
ATOM 583 N N . THR A 1 77 ? -11.554 8.236 5.644 1.00 78.69 77 THR A N 1
ATOM 584 C CA . THR A 1 77 ? -11.860 7.692 4.307 1.00 78.69 77 THR A CA 1
ATOM 585 C C . THR A 1 77 ? -10.682 6.937 3.680 1.00 78.69 77 THR A C 1
ATOM 587 O O . THR A 1 77 ? -10.879 5.874 3.097 1.00 78.69 77 THR A O 1
ATOM 590 N N . VAL A 1 78 ? -9.457 7.457 3.811 1.00 76.81 78 VAL A N 1
ATOM 591 C CA . VAL A 1 78 ? -8.246 6.808 3.272 1.00 76.81 78 VAL A CA 1
ATOM 592 C C . VAL A 1 78 ? -7.946 5.519 4.037 1.00 76.81 78 VAL A C 1
ATOM 594 O O . VAL A 1 78 ? -7.715 4.474 3.432 1.00 76.81 78 VAL A O 1
ATOM 597 N N . GLY A 1 79 ? -8.044 5.569 5.365 1.00 79.25 79 GLY A N 1
ATOM 598 C CA . GLY A 1 79 ? -7.898 4.406 6.233 1.00 79.25 79 GLY A CA 1
ATOM 599 C C . GLY A 1 79 ? -8.925 3.305 5.962 1.00 79.25 79 GLY A C 1
ATOM 600 O O . GLY A 1 79 ? -8.575 2.128 5.889 1.00 79.25 79 GLY A O 1
ATOM 601 N N . ARG A 1 80 ? -10.187 3.674 5.719 1.00 80.31 80 ARG A N 1
ATOM 602 C CA . ARG A 1 80 ? -11.256 2.717 5.408 1.00 80.31 80 ARG A CA 1
ATOM 603 C C . ARG A 1 80 ? -11.026 1.991 4.089 1.00 80.31 80 ARG A C 1
ATOM 605 O O . ARG A 1 80 ? -11.220 0.781 4.058 1.00 80.31 80 ARG A O 1
ATOM 612 N N . ARG A 1 81 ? -10.522 2.672 3.052 1.00 79.50 81 ARG A N 1
ATOM 613 C CA . ARG A 1 81 ? -10.128 2.018 1.786 1.00 79.50 81 ARG A CA 1
ATOM 614 C C . ARG A 1 81 ? -9.085 0.929 2.012 1.00 79.50 81 ARG A C 1
ATOM 616 O O . ARG A 1 81 ? -9.175 -0.153 1.444 1.00 79.50 81 ARG A O 1
ATOM 623 N N . LEU A 1 82 ? -8.114 1.197 2.882 1.00 80.56 82 LEU A N 1
ATOM 624 C CA . LEU A 1 82 ? -7.114 0.212 3.274 1.00 80.56 82 LEU A CA 1
ATOM 625 C C . LEU A 1 82 ? -7.747 -0.968 4.018 1.00 80.56 82 LEU A C 1
ATOM 627 O O . LEU A 1 82 ? -7.431 -2.113 3.702 1.00 80.56 82 LEU A O 1
ATOM 631 N N . ILE A 1 83 ? -8.660 -0.724 4.958 1.00 82.38 83 ILE A N 1
ATOM 632 C CA . ILE A 1 83 ? -9.374 -1.801 5.656 1.00 82.38 83 ILE A CA 1
ATOM 633 C C . ILE A 1 83 ? -10.218 -2.644 4.688 1.00 82.38 83 ILE A C 1
ATOM 635 O O . ILE A 1 83 ? -10.162 -3.867 4.762 1.00 82.38 83 ILE A O 1
ATOM 639 N N . GLU A 1 84 ? -10.926 -2.024 3.747 1.00 81.19 84 GLU A N 1
ATOM 640 C CA . GLU A 1 84 ? -11.738 -2.701 2.722 1.00 81.19 84 GLU A CA 1
ATOM 641 C C . GLU A 1 84 ? -10.886 -3.522 1.742 1.00 81.19 84 GLU A C 1
ATOM 643 O O . GLU A 1 84 ? -11.259 -4.627 1.346 1.00 81.19 84 GLU A O 1
ATOM 648 N N . ALA A 1 85 ? -9.698 -3.027 1.393 1.00 77.25 85 ALA A N 1
ATOM 649 C CA . ALA A 1 85 ? -8.727 -3.756 0.581 1.00 77.25 85 ALA A CA 1
ATOM 650 C C . ALA A 1 85 ? -8.036 -4.904 1.346 1.00 77.25 85 ALA A C 1
ATOM 652 O O . ALA A 1 85 ? -7.303 -5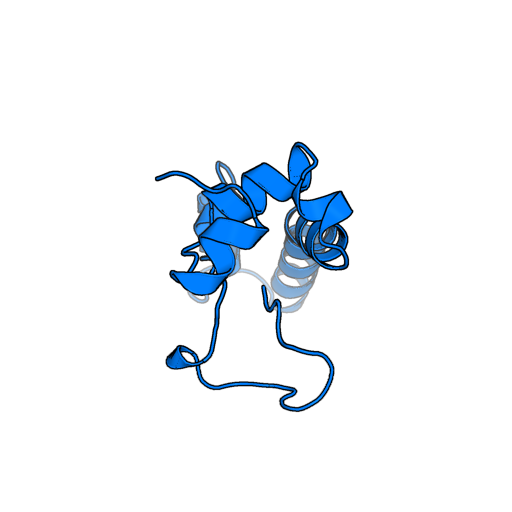.699 0.740 1.00 77.25 85 ALA A O 1
ATOM 653 N N . SER A 1 86 ? -8.247 -5.000 2.664 1.00 78.50 86 SER A N 1
ATOM 654 C CA . SER A 1 86 ? -7.543 -5.919 3.553 1.00 78.50 86 SER A CA 1
ATOM 655 C C . SER A 1 86 ? -8.415 -7.061 4.065 1.00 78.50 86 SER A C 1
ATOM 657 O O . SER A 1 86 ? -9.581 -6.913 4.407 1.00 78.50 86 SER A O 1
ATOM 659 N N . LEU A 1 87 ? -7.796 -8.223 4.233 1.00 73.56 87 LEU A N 1
ATOM 660 C CA . LEU A 1 87 ? -8.316 -9.295 5.061 1.00 73.56 87 LEU A CA 1
ATOM 661 C C . LEU A 1 87 ? -8.016 -8.979 6.531 1.00 73.56 87 LEU A C 1
ATOM 663 O O . LEU A 1 87 ? -6.852 -8.946 6.937 1.00 73.56 87 LEU A O 1
ATOM 667 N N . VAL A 1 88 ? -9.072 -8.759 7.315 1.00 73.19 88 VAL A N 1
ATOM 668 C CA . VAL A 1 88 ? -9.002 -8.466 8.755 1.00 73.19 88 VAL A CA 1
ATOM 669 C C . VAL A 1 88 ? -9.451 -9.687 9.561 1.00 73.19 88 VAL A C 1
ATOM 671 O O . VAL A 1 88 ? -10.566 -10.187 9.364 1.00 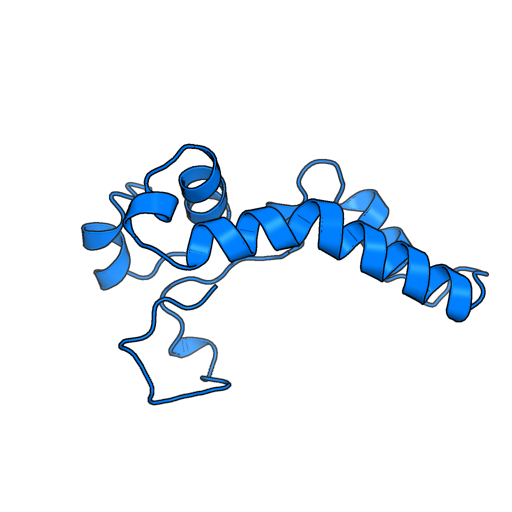73.19 88 VAL A O 1
ATOM 674 N N . SER A 1 89 ? -8.601 -10.177 10.470 1.00 70.06 89 SER A N 1
ATOM 675 C CA . SER A 1 89 ? -8.915 -11.318 11.342 1.00 70.06 89 SER A CA 1
ATOM 676 C C . SER A 1 89 ? -9.815 -10.925 12.522 1.00 70.06 89 SER A C 1
ATOM 678 O O . SER A 1 89 ? -9.866 -9.764 12.927 1.00 70.06 89 SER A O 1
ATOM 680 N N . GLY A 1 90 ? -10.561 -11.902 13.055 1.00 70.12 90 GLY A N 1
ATOM 681 C CA . GLY A 1 90 ? -11.722 -11.701 13.939 1.00 70.12 90 GLY A CA 1
ATOM 682 C C . GLY A 1 90 ? -11.562 -10.639 15.038 1.00 70.12 90 GLY A C 1
ATOM 683 O O . GLY A 1 90 ? -12.324 -9.673 15.028 1.00 70.12 90 GLY A O 1
ATOM 684 N N . PRO A 1 91 ? -10.571 -10.746 15.943 1.00 69.44 91 PRO A N 1
ATOM 685 C CA . PRO A 1 91 ? -10.399 -9.784 17.035 1.00 69.44 91 PRO A CA 1
ATOM 686 C C . PRO A 1 91 ? -10.182 -8.334 16.570 1.00 69.44 91 PRO A C 1
ATOM 688 O O . PRO A 1 91 ? -10.633 -7.399 17.228 1.00 69.44 91 PRO A O 1
ATOM 691 N N . ALA A 1 92 ? -9.544 -8.130 15.414 1.00 69.44 92 ALA A N 1
ATOM 692 C CA . ALA A 1 92 ? -9.280 -6.799 14.872 1.00 69.44 92 ALA A CA 1
ATOM 693 C C . ALA A 1 92 ? -10.520 -6.153 14.227 1.00 69.44 92 ALA A C 1
ATOM 695 O O . ALA A 1 92 ? -10.607 -4.927 14.169 1.00 69.44 92 ALA A O 1
ATOM 696 N N . ARG A 1 93 ? -11.515 -6.945 13.798 1.00 71.31 93 ARG A N 1
ATOM 697 C CA . ARG A 1 93 ? -12.761 -6.425 13.200 1.00 71.31 93 ARG A CA 1
ATOM 698 C C . ARG A 1 93 ? -13.553 -5.564 14.178 1.00 71.31 93 ARG A C 1
ATOM 700 O O . ARG A 1 93 ? -13.999 -4.478 13.819 1.00 71.31 93 ARG A O 1
ATOM 707 N N . ALA A 1 94 ? -13.662 -6.021 15.427 1.00 70.69 94 ALA A N 1
ATOM 708 C CA . ALA A 1 94 ? -14.362 -5.294 16.485 1.00 70.69 94 ALA A CA 1
ATOM 709 C C . ALA A 1 94 ? -13.714 -3.929 16.778 1.00 70.69 94 ALA A C 1
ATOM 711 O O . ALA A 1 94 ? -14.413 -2.956 17.043 1.00 70.69 94 ALA A O 1
ATOM 712 N N . PHE A 1 95 ? -12.385 -3.841 16.674 1.00 70.00 95 PHE A N 1
ATOM 713 C CA . PHE A 1 95 ? -11.636 -2.601 16.897 1.00 70.00 95 PHE A CA 1
ATOM 714 C C . PHE A 1 95 ? -11.720 -1.615 15.726 1.00 70.00 95 PHE A C 1
ATOM 716 O O . PHE A 1 95 ? -11.756 -0.400 15.936 1.00 70.00 95 PHE A O 1
ATOM 723 N N . LEU A 1 96 ? -11.744 -2.136 14.498 1.00 70.00 96 LEU A N 1
ATOM 724 C CA . LEU A 1 96 ? -11.694 -1.344 13.267 1.00 70.00 96 LEU A CA 1
ATOM 725 C C . LEU A 1 96 ? -13.080 -0.985 12.714 1.00 70.00 96 LEU A C 1
ATOM 727 O O . LEU A 1 96 ? -13.171 -0.217 11.760 1.00 70.00 96 LEU A O 1
ATOM 731 N N . GLY A 1 97 ? -14.155 -1.522 13.298 1.00 64.62 97 GLY A N 1
ATOM 732 C CA . GLY A 1 97 ? -15.523 -1.280 12.836 1.00 64.62 97 GLY A CA 1
ATOM 733 C C . GLY A 1 97 ? -15.816 -1.871 11.452 1.00 64.62 97 GLY A C 1
ATOM 734 O O . GLY A 1 97 ? -16.748 -1.425 10.785 1.00 64.62 97 GLY A O 1
ATOM 735 N N . SER A 1 98 ? -15.031 -2.854 10.993 1.00 57.59 98 SER A N 1
ATOM 736 C CA . SER A 1 98 ? -15.249 -3.504 9.701 1.00 57.59 98 SER A CA 1
ATOM 737 C C . SER A 1 98 ? -16.306 -4.606 9.819 1.00 57.59 98 SER A C 1
ATOM 739 O O . SER A 1 98 ? -16.117 -5.602 10.516 1.00 57.59 98 SER A O 1
ATOM 741 N N . SER A 1 99 ? -17.440 -4.418 9.138 1.00 52.75 99 SER A N 1
ATOM 742 C CA . SER A 1 99 ? -18.524 -5.404 9.031 1.00 52.75 99 SER A CA 1
ATOM 743 C C . SER A 1 99 ? -18.702 -5.835 7.579 1.00 52.75 99 SER A C 1
ATOM 745 O O . SER A 1 99 ? -19.541 -5.269 6.891 1.00 52.75 99 SER A O 1
ATOM 747 N N . THR A 1 100 ? -17.886 -6.798 7.135 1.00 47.78 100 THR A N 1
ATOM 748 C CA . THR A 1 100 ? -18.153 -7.759 6.039 1.00 47.78 100 THR A CA 1
ATOM 749 C C . THR A 1 100 ? -17.019 -8.775 5.968 1.00 47.78 100 THR A C 1
ATOM 751 O O . THR A 1 100 ? -15.845 -8.346 6.025 1.00 47.78 100 THR A O 1
#